Protein AF-A0A6C0HQE0-F1 (afdb_monomer_lite)

Organism: NCBI:txid1070528

Foldseek 3Di:
DDDDDDDDPPPVVVVVVVVVVVVVVVVVVVVVVVVVVVCVVCVVVVVVVVVVVVVLVVLVVLLVVLVVVCCVQQNDPDPVSVVCNVVSCPPPSVVVSVVSNVVSVVSNVVVVVVVVVVVVVVVCVVVVVPCPDPPPPDD

Structure (mmCIF, N/CA/C/O backbone):
data_AF-A0A6C0HQE0-F1
#
_entry.id   AF-A0A6C0HQE0-F1
#
loop_
_atom_site.group_PDB
_atom_site.id
_atom_site.type_symbol
_atom_site.label_atom_id
_atom_site.label_alt_id
_atom_site.label_comp_id
_atom_site.label_asym_id
_atom_site.label_entity_id
_atom_site.label_seq_id
_atom_site.pdbx_PDB_ins_code
_atom_site.Cartn_x
_atom_site.Cartn_y
_atom_site.Cartn_z
_atom_site.occupancy
_atom_site.B_iso_or_equiv
_atom_site.auth_seq_id
_atom_site.auth_comp_id
_atom_site.auth_asym_id
_atom_site.auth_atom_id
_atom_site.pdbx_PDB_model_num
ATOM 1 N N . MET A 1 1 ? -77.966 3.424 54.165 1.00 45.12 1 MET A N 1
ATOM 2 C CA . MET A 1 1 ? -76.922 2.471 54.599 1.00 45.12 1 MET A CA 1
ATOM 3 C C . MET A 1 1 ? -76.744 1.431 53.501 1.00 45.12 1 MET A C 1
ATOM 5 O O . MET A 1 1 ? -77.419 0.413 53.519 1.00 45.12 1 MET A O 1
ATOM 9 N N . THR A 1 2 ? -75.929 1.712 52.480 1.00 45.34 2 THR A N 1
ATOM 10 C CA . THR A 1 2 ? -75.525 0.691 51.495 1.00 45.34 2 THR A CA 1
ATOM 11 C C . THR A 1 2 ? -74.265 1.168 50.778 1.00 45.34 2 THR A C 1
ATOM 13 O O . THR A 1 2 ? -74.328 2.019 49.897 1.00 45.34 2 THR A O 1
ATOM 16 N N . THR A 1 3 ? -73.103 0.661 51.182 1.00 46.16 3 THR A N 1
ATOM 17 C CA . THR A 1 3 ? -71.855 0.817 50.430 1.00 46.16 3 THR A CA 1
ATOM 18 C C . TH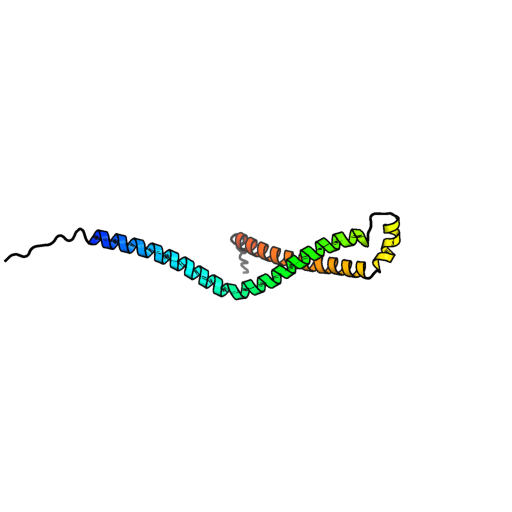R A 1 3 ? -71.695 -0.416 49.540 1.00 46.16 3 THR A C 1
ATOM 20 O O . THR A 1 3 ? -71.494 -1.529 50.021 1.00 46.16 3 THR A O 1
ATOM 23 N N . ARG A 1 4 ? -71.835 -0.246 48.219 1.00 50.53 4 ARG A N 1
ATOM 24 C CA . ARG A 1 4 ? -71.485 -1.292 47.244 1.00 50.53 4 ARG A CA 1
ATOM 25 C C . ARG A 1 4 ? -69.962 -1.336 47.113 1.00 50.53 4 ARG A C 1
ATOM 27 O O . ARG A 1 4 ? -69.362 -0.387 46.619 1.00 50.53 4 ARG A O 1
ATOM 34 N N . ARG A 1 5 ? -69.341 -2.443 47.534 1.00 62.81 5 ARG A N 1
ATOM 35 C CA . ARG A 1 5 ? -67.975 -2.802 47.121 1.00 62.81 5 ARG A CA 1
ATOM 36 C C . ARG A 1 5 ? -68.006 -3.197 45.644 1.00 62.81 5 ARG A C 1
ATOM 38 O O . ARG A 1 5 ? -68.685 -4.152 45.285 1.00 62.81 5 ARG A O 1
ATOM 45 N N . MET A 1 6 ? -67.267 -2.463 44.819 1.00 55.72 6 MET A N 1
ATOM 46 C CA . MET A 1 6 ? -66.906 -2.871 43.458 1.00 55.72 6 MET A CA 1
ATOM 47 C C . MET A 1 6 ? -65.679 -3.808 43.497 1.00 55.72 6 MET A C 1
ATOM 49 O O . MET A 1 6 ? -64.847 -3.672 44.403 1.00 55.72 6 MET A O 1
ATOM 53 N N . PRO A 1 7 ? -65.551 -4.755 42.550 1.00 57.38 7 PRO A N 1
ATOM 54 C CA . PRO A 1 7 ? -64.498 -5.767 42.540 1.00 57.38 7 PRO A CA 1
ATOM 55 C C . PRO A 1 7 ? -63.194 -5.209 41.942 1.00 57.38 7 PRO A C 1
ATOM 57 O O . PRO A 1 7 ? -63.180 -4.657 40.848 1.00 57.38 7 PRO A O 1
ATOM 60 N N . ARG A 1 8 ? -62.087 -5.358 42.679 1.00 57.84 8 ARG A N 1
ATOM 61 C CA . ARG A 1 8 ? -60.760 -4.756 42.423 1.00 57.84 8 ARG A CA 1
ATOM 62 C C . ARG A 1 8 ? -59.745 -5.759 41.849 1.00 57.84 8 ARG A C 1
ATOM 64 O O . ARG A 1 8 ? -58.570 -5.690 42.190 1.00 57.84 8 ARG A O 1
ATOM 71 N N . ALA A 1 9 ? -60.216 -6.744 41.088 1.00 55.88 9 ALA A N 1
ATOM 72 C CA . ALA A 1 9 ? -59.367 -7.828 40.587 1.00 55.88 9 ALA A CA 1
ATOM 73 C C . ALA A 1 9 ? -58.871 -7.562 39.158 1.00 55.88 9 ALA A C 1
ATOM 75 O O . ALA A 1 9 ? -57.685 -7.664 38.912 1.00 55.88 9 ALA A O 1
ATOM 76 N N . HIS A 1 10 ? -59.737 -7.102 38.251 1.00 54.06 10 HIS A N 1
ATOM 77 C CA . HIS A 1 10 ? -59.412 -7.065 36.819 1.00 54.06 10 HIS A CA 1
ATOM 78 C C . HIS A 1 10 ? -58.416 -5.965 36.394 1.00 54.06 10 HIS A C 1
ATOM 80 O O . HIS A 1 10 ? -57.773 -6.085 35.360 1.00 54.06 10 HIS A O 1
ATOM 86 N N . VAL A 1 11 ? -58.283 -4.888 37.174 1.00 57.94 11 VAL A N 1
ATOM 87 C CA . VAL A 1 11 ? -57.442 -3.732 36.800 1.00 57.94 11 VAL A CA 1
ATOM 88 C C . VAL A 1 11 ? -55.949 -4.008 37.008 1.00 57.94 11 VAL A C 1
ATOM 90 O O . VAL A 1 11 ? -55.128 -3.469 36.280 1.00 57.94 11 VAL A O 1
ATOM 93 N N . ARG A 1 12 ? -55.589 -4.869 37.971 1.00 55.16 12 ARG A N 1
ATOM 94 C CA . ARG A 1 12 ? -54.180 -5.099 38.325 1.00 55.16 12 ARG A CA 1
ATOM 95 C C . ARG A 1 12 ? -53.425 -5.858 37.232 1.00 55.16 12 ARG A C 1
ATOM 97 O O . ARG A 1 12 ? -52.283 -5.522 36.955 1.00 55.16 12 ARG A O 1
ATOM 104 N N . ASP A 1 13 ? -54.104 -6.796 36.578 1.00 55.62 13 ASP A N 1
ATOM 105 C CA . ASP A 1 13 ? -53.502 -7.646 35.548 1.00 55.62 13 ASP A CA 1
ATOM 106 C C . ASP A 1 13 ? -53.192 -6.858 34.257 1.00 55.62 13 ASP A C 1
ATOM 108 O O . ASP A 1 13 ? -52.218 -7.144 33.573 1.00 55.62 13 ASP A O 1
ATOM 112 N N . GLN A 1 14 ? -53.979 -5.817 33.940 1.00 57.41 14 GLN A N 1
ATOM 113 C CA . GLN A 1 14 ? -53.726 -4.952 32.777 1.00 57.41 14 GLN A CA 1
ATOM 114 C C . GLN A 1 14 ? -52.585 -3.951 32.996 1.00 57.41 14 GLN A C 1
ATOM 116 O O . G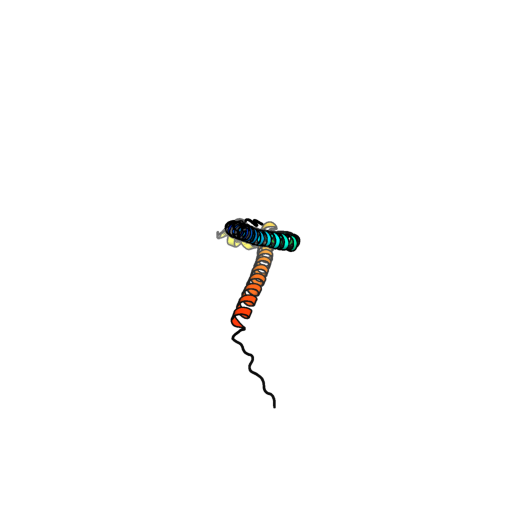LN A 1 14 ? -51.885 -3.609 32.044 1.00 57.41 14 GLN A O 1
ATOM 121 N N . GLU A 1 15 ? -52.402 -3.456 34.224 1.00 59.88 15 GLU A N 1
ATOM 122 C CA . GLU A 1 15 ? -51.293 -2.548 34.531 1.00 59.88 15 GLU A CA 1
ATOM 123 C C . GLU A 1 15 ? -49.943 -3.274 34.453 1.00 59.88 15 GLU A C 1
ATOM 125 O O . GLU A 1 15 ? -49.018 -2.721 33.862 1.00 59.88 15 GLU A O 1
ATOM 130 N N . GLU A 1 16 ? -49.829 -4.510 34.956 1.00 58.28 16 GLU A N 1
ATOM 131 C CA . GLU A 1 16 ? -48.572 -5.281 34.897 1.00 58.28 16 GLU A CA 1
ATOM 132 C C . GLU A 1 16 ? -48.137 -5.594 33.451 1.00 58.28 16 GLU A C 1
ATOM 134 O O . GLU A 1 16 ? -46.978 -5.358 33.110 1.00 58.28 16 GLU A O 1
ATOM 139 N N . GLU A 1 17 ? -49.060 -5.993 32.567 1.00 58.31 17 GLU A N 1
ATOM 140 C CA . GLU A 1 17 ? -48.746 -6.304 31.158 1.00 58.31 17 GLU A CA 1
ATOM 141 C C . GLU A 1 17 ? -48.288 -5.059 30.368 1.00 58.31 17 GLU A C 1
ATOM 143 O O . GLU A 1 17 ? -47.348 -5.121 29.575 1.00 58.31 17 GLU A O 1
ATOM 148 N N . SER A 1 18 ? -48.886 -3.889 30.635 1.00 57.22 18 SER A N 1
ATOM 149 C CA . SER A 1 18 ? -48.508 -2.618 29.987 1.00 57.22 18 SER A CA 1
ATOM 150 C C . SER A 1 18 ? -47.153 -2.054 30.442 1.00 57.22 18 SER A C 1
ATOM 152 O O . SER A 1 18 ? -46.516 -1.277 29.719 1.00 57.22 18 SER A O 1
ATOM 154 N N . VAL A 1 19 ? -46.715 -2.433 31.647 1.00 63.16 19 VAL A N 1
ATOM 155 C CA . VAL A 1 19 ? -45.423 -2.037 32.217 1.00 63.16 19 VAL A CA 1
ATOM 156 C C . VAL A 1 19 ? -44.313 -2.944 31.689 1.00 63.16 19 VAL A C 1
ATOM 158 O O . VAL A 1 19 ? -43.255 -2.437 31.323 1.00 63.16 19 VAL A O 1
ATOM 161 N N . GLU A 1 20 ? -44.545 -4.254 31.581 1.00 61.12 20 GLU A N 1
ATOM 162 C CA . GLU A 1 20 ? -43.546 -5.194 31.050 1.00 61.12 20 GLU A CA 1
ATOM 163 C C . GLU A 1 20 ? -43.227 -4.971 29.562 1.00 61.12 20 GLU A C 1
ATOM 165 O O . GLU A 1 20 ? -42.082 -5.188 29.153 1.00 61.12 20 GLU A O 1
ATOM 170 N N . ASP A 1 21 ? -44.195 -4.517 28.759 1.00 59.25 21 ASP A N 1
ATOM 171 C CA . ASP A 1 21 ? -43.960 -4.233 27.337 1.00 59.25 21 ASP A CA 1
ATOM 172 C C . ASP A 1 21 ? -43.169 -2.928 27.121 1.00 59.25 21 ASP A C 1
ATOM 174 O O . ASP A 1 21 ? -42.246 -2.909 26.310 1.00 59.25 21 ASP A O 1
ATOM 178 N N . ASN A 1 22 ? -43.411 -1.878 27.925 1.00 60.34 22 ASN A N 1
ATOM 179 C CA . ASN A 1 22 ? -42.604 -0.645 27.876 1.00 60.34 22 ASN A CA 1
ATOM 180 C C . ASN A 1 22 ? -41.130 -0.908 28.226 1.00 60.34 22 ASN A C 1
ATOM 182 O O . ASN A 1 22 ? -40.240 -0.472 27.501 1.00 60.34 22 ASN A O 1
ATOM 186 N N . VAL A 1 23 ? -40.865 -1.690 29.282 1.00 64.00 23 VAL A N 1
ATOM 187 C CA . VAL A 1 23 ? -39.492 -1.962 29.756 1.00 64.00 23 VAL A CA 1
ATOM 188 C C . VAL A 1 23 ? -38.633 -2.643 28.679 1.00 64.00 23 VAL A C 1
ATOM 190 O O . VAL A 1 23 ? -37.431 -2.389 28.586 1.00 64.00 23 VAL A O 1
ATOM 193 N N . ARG A 1 24 ? -39.235 -3.481 27.823 1.00 61.41 24 ARG A N 1
ATOM 194 C CA . ARG A 1 24 ? -38.522 -4.179 26.741 1.00 61.41 24 ARG A CA 1
ATOM 195 C C . ARG A 1 24 ? -38.133 -3.243 25.592 1.00 61.41 24 ARG A C 1
ATOM 197 O O . ARG A 1 24 ? -37.055 -3.410 25.013 1.00 61.41 24 ARG A O 1
ATOM 204 N N . ASP A 1 25 ? -38.976 -2.262 25.288 1.00 65.81 25 ASP A N 1
ATOM 205 C CA . ASP A 1 25 ? -38.708 -1.248 24.267 1.00 65.81 25 ASP A CA 1
ATOM 206 C C . ASP A 1 25 ? -37.680 -0.211 24.756 1.00 65.81 25 ASP A C 1
ATOM 208 O O . ASP A 1 25 ? -36.794 0.191 23.994 1.00 65.81 25 ASP A O 1
ATOM 212 N N . ASP A 1 26 ? -37.713 0.151 26.043 1.00 73.00 26 ASP A N 1
ATOM 213 C CA . ASP A 1 26 ? -36.753 1.066 26.679 1.00 73.00 26 ASP A CA 1
ATOM 214 C C . ASP A 1 26 ? -35.303 0.554 26.571 1.00 73.00 26 ASP A C 1
ATOM 216 O O . ASP A 1 26 ? -34.378 1.310 26.241 1.00 73.0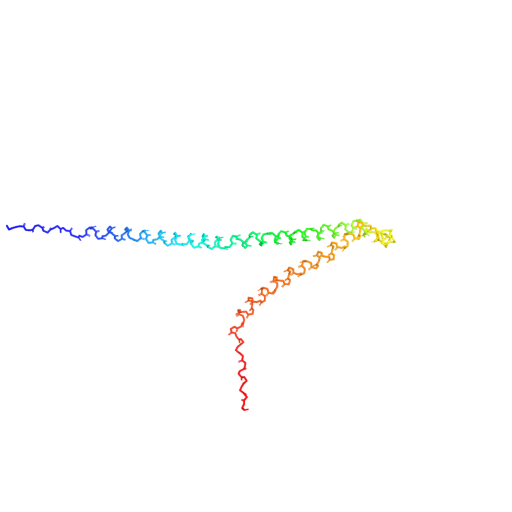0 26 ASP A O 1
ATOM 220 N N . ASP A 1 27 ? -35.100 -0.746 26.810 1.00 72.56 27 ASP A N 1
ATOM 221 C CA . ASP A 1 27 ? -33.794 -1.412 26.750 1.00 72.56 27 ASP A CA 1
ATOM 222 C C . ASP A 1 27 ? -33.251 -1.503 25.314 1.00 72.56 27 ASP A C 1
ATOM 224 O O . ASP A 1 27 ? -32.053 -1.290 25.072 1.00 72.56 27 ASP A O 1
ATOM 228 N N . PHE A 1 28 ? -34.126 -1.774 24.341 1.00 67.25 28 PHE A N 1
ATOM 229 C CA . PHE A 1 28 ? -33.766 -1.799 22.922 1.00 67.25 28 PHE A CA 1
ATOM 230 C C . PHE A 1 28 ? -33.358 -0.404 22.426 1.00 67.25 28 PHE A C 1
ATOM 232 O O . PHE A 1 28 ? -32.288 -0.240 21.823 1.00 67.25 28 PHE A O 1
ATOM 239 N N . LEU A 1 29 ? -34.141 0.623 22.768 1.00 66.19 29 LEU A N 1
ATOM 240 C CA . LEU A 1 29 ? -33.838 2.018 22.450 1.00 66.19 29 LEU A CA 1
ATOM 241 C C . LEU A 1 29 ? -32.546 2.478 23.138 1.00 66.19 29 LEU A C 1
ATOM 243 O O . LEU A 1 29 ? -31.714 3.146 22.519 1.00 66.19 29 LEU A O 1
ATOM 247 N N . ALA A 1 30 ? -32.303 2.076 24.389 1.00 70.94 30 ALA A N 1
ATOM 248 C CA . ALA A 1 30 ? -31.040 2.343 25.075 1.00 70.94 30 ALA A CA 1
ATOM 249 C C . ALA A 1 30 ? -29.834 1.721 24.343 1.00 70.94 30 ALA A C 1
ATOM 251 O O . ALA A 1 30 ? -28.762 2.337 24.293 1.00 70.94 30 ALA A O 1
ATOM 252 N N . GLY A 1 31 ? -30.001 0.543 23.735 1.00 65.69 31 GLY A N 1
ATOM 253 C CA . GLY A 1 31 ? -29.007 -0.094 22.868 1.00 65.69 31 GLY A CA 1
ATOM 254 C C . GLY A 1 31 ? -28.706 0.715 21.603 1.00 65.69 31 GLY A C 1
ATOM 255 O O . GLY A 1 31 ? -27.538 1.003 21.315 1.00 65.69 31 GLY A O 1
ATOM 256 N N . GLU A 1 32 ? -29.740 1.161 20.887 1.00 70.75 32 GLU A N 1
ATOM 257 C CA . GLU A 1 32 ? -29.591 1.996 19.685 1.00 70.75 32 GLU A CA 1
ATOM 258 C C . GLU A 1 32 ? -28.969 3.368 19.992 1.00 70.75 32 GLU A C 1
ATOM 260 O O . GLU A 1 32 ? -28.130 3.870 19.235 1.00 70.75 32 GLU A O 1
ATOM 265 N N . ASN A 1 33 ? -29.323 3.960 21.133 1.00 73.50 33 ASN A N 1
ATOM 266 C CA . ASN A 1 33 ? -28.815 5.255 21.586 1.00 73.50 33 ASN A CA 1
ATOM 267 C C . ASN A 1 33 ? -27.335 5.175 21.976 1.00 73.50 33 ASN A C 1
ATOM 269 O O . ASN A 1 33 ? -26.549 6.054 21.612 1.00 73.50 33 ASN A O 1
ATOM 273 N N . LYS A 1 34 ? -26.927 4.093 22.651 1.00 75.00 34 LYS A N 1
ATOM 274 C CA . LYS A 1 34 ? -25.516 3.810 22.962 1.00 75.00 34 LYS A CA 1
ATOM 275 C C . LYS A 1 34 ? -24.703 3.552 21.699 1.00 75.00 34 LYS A C 1
ATOM 277 O O . LYS A 1 34 ? -23.591 4.065 21.584 1.00 75.00 34 LYS A O 1
ATOM 282 N N . PHE A 1 35 ? -25.263 2.821 20.736 1.00 74.50 35 PHE A N 1
ATOM 283 C CA . PHE A 1 35 ? -24.620 2.577 19.447 1.00 74.50 35 PHE A CA 1
ATOM 284 C C . PHE A 1 35 ? -24.434 3.873 18.647 1.00 74.50 35 PHE A C 1
ATOM 286 O O . PHE A 1 35 ? -23.330 4.157 18.185 1.00 74.50 35 PHE A O 1
ATOM 293 N N . LYS A 1 36 ? -25.472 4.710 18.534 1.00 70.44 36 LYS A N 1
ATOM 294 C CA . LYS A 1 36 ? -25.385 6.016 17.857 1.00 70.44 36 LYS A CA 1
ATOM 295 C C . LYS A 1 36 ? -24.438 6.981 18.572 1.00 70.44 36 LYS A C 1
ATOM 297 O O . LYS A 1 36 ? -23.701 7.709 17.906 1.00 70.44 36 LYS A O 1
ATOM 302 N N . ALA A 1 37 ? -24.404 6.964 19.905 1.00 74.56 37 ALA A N 1
ATOM 303 C CA . ALA A 1 37 ? -23.444 7.736 20.689 1.00 74.56 37 ALA A CA 1
ATOM 304 C C . ALA A 1 37 ? -22.001 7.274 20.427 1.00 74.56 37 ALA A C 1
ATOM 306 O O . ALA A 1 37 ? -21.141 8.098 20.117 1.00 74.56 37 ALA A O 1
ATOM 307 N N . ALA A 1 38 ? -21.748 5.962 20.449 1.00 68.50 38 ALA A N 1
ATOM 308 C CA . ALA A 1 38 ? -20.448 5.388 20.110 1.00 68.50 38 ALA A CA 1
ATOM 309 C C . ALA A 1 38 ? -20.041 5.709 18.663 1.00 68.50 38 ALA A C 1
ATOM 311 O O . ALA A 1 38 ? -18.894 6.074 18.410 1.00 68.50 38 ALA A O 1
ATOM 312 N N . PHE A 1 39 ? -20.984 5.654 17.719 1.00 71.94 39 PHE A N 1
ATOM 313 C CA . PHE A 1 39 ? -20.745 5.973 16.315 1.00 71.94 39 PHE A CA 1
ATOM 314 C C . PHE A 1 39 ? -20.411 7.453 16.101 1.00 71.94 39 PHE A C 1
ATOM 316 O O . PHE A 1 39 ? -19.485 7.758 15.357 1.00 71.94 39 PHE A O 1
ATOM 323 N N . ASN A 1 40 ? -21.089 8.382 16.781 1.00 73.75 40 ASN A N 1
ATOM 324 C CA . ASN A 1 40 ? -20.789 9.816 16.689 1.00 73.75 40 ASN A CA 1
ATOM 325 C C . ASN A 1 40 ? -19.431 10.180 17.307 1.00 73.75 40 ASN A C 1
ATOM 327 O O . ASN A 1 40 ? -18.740 11.049 16.775 1.00 73.75 40 ASN A O 1
ATOM 331 N N . VAL A 1 41 ? -19.020 9.484 18.371 1.00 76.69 41 VAL A N 1
ATOM 332 C CA . VAL A 1 41 ? -17.678 9.613 18.964 1.00 76.69 41 VAL A CA 1
ATOM 333 C C . VAL A 1 41 ? -16.607 9.004 18.052 1.00 76.69 41 VAL A C 1
ATOM 335 O O . VAL A 1 41 ? -15.531 9.577 17.900 1.00 76.69 41 VAL A O 1
ATOM 338 N N . ALA A 1 42 ? -16.900 7.877 17.398 1.00 67.69 42 ALA A N 1
ATOM 339 C CA . ALA A 1 42 ? -15.974 7.194 16.495 1.00 67.69 42 ALA A CA 1
ATOM 340 C C . ALA A 1 42 ? -15.890 7.832 15.097 1.00 67.69 42 ALA A C 1
ATOM 342 O O . ALA A 1 42 ? -14.874 7.687 14.423 1.00 67.69 42 ALA A O 1
ATOM 343 N N . LYS A 1 43 ? -16.918 8.564 14.652 1.00 72.56 43 LYS A N 1
ATOM 344 C CA . LYS A 1 43 ? -17.013 9.195 13.325 1.00 72.56 43 LYS A CA 1
ATOM 345 C C . LYS A 1 43 ? -15.764 9.990 12.901 1.00 72.56 43 LYS A C 1
ATOM 347 O O . LYS A 1 43 ? -15.291 9.741 11.791 1.00 72.56 43 LYS A O 1
ATOM 352 N N . PRO A 1 44 ? -15.186 10.898 13.717 1.00 72.31 44 PRO A N 1
ATOM 353 C CA . PRO A 1 44 ? -13.971 11.619 13.324 1.00 72.31 44 PRO A CA 1
ATOM 354 C C . PRO A 1 44 ? -12.753 10.693 13.172 1.00 72.31 44 PRO A C 1
ATOM 356 O O . PRO A 1 44 ? -11.935 10.891 12.275 1.00 72.31 44 PRO A O 1
ATOM 359 N N . TYR A 1 45 ? -12.661 9.639 13.985 1.00 67.56 45 TYR A N 1
ATOM 360 C CA . TYR A 1 45 ? -11.579 8.657 13.913 1.00 67.56 45 TYR A CA 1
ATOM 361 C C . TYR A 1 45 ? -11.734 7.716 12.715 1.00 67.56 45 TYR A C 1
ATOM 363 O O . TYR A 1 45 ? -10.752 7.419 12.043 1.00 67.56 45 TYR A O 1
ATOM 371 N N . LEU A 1 46 ? -12.957 7.295 12.388 1.00 63.88 46 LEU A N 1
ATOM 372 C CA . LEU A 1 46 ? -13.234 6.422 11.245 1.00 63.88 46 LEU A CA 1
ATOM 373 C C . LEU A 1 46 ? -12.907 7.099 9.908 1.00 63.88 46 LEU A C 1
ATOM 375 O O . LEU A 1 46 ? -12.356 6.450 9.023 1.00 63.88 46 LEU A O 1
ATOM 379 N N . VAL A 1 47 ? -13.171 8.401 9.762 1.00 64.25 47 VAL A N 1
ATOM 380 C CA . VAL A 1 47 ? -12.800 9.157 8.549 1.00 64.25 47 VAL A CA 1
ATOM 381 C C . VAL A 1 47 ? -11.274 9.271 8.405 1.00 64.25 47 VAL A C 1
ATOM 383 O O . VAL A 1 47 ? -10.735 9.101 7.306 1.00 64.25 47 VAL A O 1
ATOM 386 N N . ALA A 1 48 ? -10.561 9.492 9.514 1.00 63.12 48 ALA A N 1
ATOM 387 C CA . ALA A 1 48 ? -9.099 9.539 9.522 1.00 63.12 48 ALA A CA 1
ATOM 388 C C . ALA A 1 48 ? -8.475 8.166 9.210 1.00 63.12 48 ALA A C 1
ATOM 390 O O . ALA A 1 48 ? -7.580 8.062 8.371 1.00 63.12 48 ALA A O 1
ATOM 391 N N . VAL A 1 49 ? -8.994 7.097 9.821 1.00 67.25 49 VAL A N 1
ATOM 392 C CA . VAL A 1 49 ? -8.531 5.721 9.592 1.00 67.25 49 VAL A CA 1
ATOM 393 C C . VAL A 1 49 ? -8.840 5.261 8.169 1.00 67.25 49 VAL A C 1
ATOM 395 O O . VAL A 1 49 ? -7.981 4.643 7.549 1.00 67.25 49 VAL A O 1
ATOM 398 N N . ASN A 1 50 ? -9.998 5.614 7.601 1.00 66.38 50 ASN A N 1
ATOM 399 C CA . ASN A 1 50 ? -10.336 5.293 6.210 1.00 66.38 50 ASN A CA 1
ATOM 400 C C . ASN A 1 50 ? -9.335 5.901 5.212 1.00 66.38 50 ASN A C 1
ATOM 402 O O . ASN A 1 50 ? -8.966 5.266 4.226 1.00 66.38 50 ASN A O 1
ATOM 406 N N . SER A 1 51 ? -8.843 7.107 5.499 1.00 70.06 51 SER A N 1
ATOM 407 C CA . SER A 1 51 ? -7.846 7.779 4.657 1.00 70.06 51 SER A CA 1
ATOM 408 C C . SER A 1 51 ? -6.491 7.056 4.683 1.00 70.06 51 SER A C 1
ATOM 410 O O . SER A 1 51 ? -5.830 6.927 3.655 1.00 70.06 51 SER A O 1
ATOM 412 N N . ILE A 1 52 ? -6.100 6.525 5.845 1.00 79.38 52 ILE A N 1
ATOM 413 C CA . ILE A 1 52 ? -4.848 5.774 6.030 1.00 79.38 52 ILE A CA 1
ATOM 414 C C . ILE A 1 52 ? -4.970 4.348 5.470 1.00 79.38 52 ILE A C 1
ATOM 416 O O . ILE A 1 52 ? -4.062 3.859 4.801 1.00 79.38 52 ILE A O 1
ATOM 420 N N . ALA A 1 53 ? -6.109 3.690 5.686 1.00 79.06 53 ALA A N 1
ATOM 421 C CA . ALA A 1 53 ? -6.389 2.359 5.154 1.00 79.06 53 ALA A CA 1
ATOM 422 C C . ALA A 1 53 ? -6.374 2.347 3.616 1.00 79.06 53 ALA A C 1
ATOM 424 O O . ALA A 1 53 ? -5.806 1.437 3.012 1.00 79.06 53 ALA A O 1
ATOM 425 N N . GLY A 1 54 ? -6.916 3.393 2.980 1.00 80.25 54 GLY A N 1
ATOM 426 C CA . GLY A 1 54 ? -6.838 3.568 1.529 1.00 80.25 54 GLY A CA 1
ATOM 427 C C . GLY A 1 54 ? -5.398 3.660 1.014 1.00 80.25 54 GLY A C 1
ATOM 428 O O . GLY A 1 54 ? -5.082 3.082 -0.025 1.00 80.25 54 GLY A O 1
ATOM 429 N N . LEU A 1 55 ? -4.505 4.312 1.766 1.00 85.81 55 LEU A N 1
ATOM 430 C CA . LEU A 1 55 ? -3.088 4.416 1.413 1.00 85.81 55 LEU A CA 1
ATOM 431 C C . LEU A 1 55 ? -2.388 3.048 1.459 1.00 85.81 55 LEU A C 1
ATOM 433 O O . LEU A 1 55 ? -1.618 2.730 0.555 1.00 85.81 55 LEU A O 1
ATOM 437 N N . TYR A 1 56 ? -2.677 2.206 2.454 1.00 85.19 56 TYR A N 1
ATOM 438 C CA . TYR A 1 56 ? -2.099 0.857 2.522 1.00 85.19 56 TYR A CA 1
ATOM 439 C C . TYR A 1 56 ? -2.576 -0.047 1.383 1.00 85.19 56 TYR A C 1
ATOM 441 O O . TYR A 1 56 ? -1.765 -0.737 0.763 1.00 85.19 56 TYR A O 1
ATOM 449 N N . ILE A 1 57 ? -3.870 -0.007 1.052 1.00 87.31 57 ILE A N 1
ATOM 450 C CA . ILE A 1 57 ? -4.411 -0.765 -0.086 1.00 87.31 57 ILE A CA 1
ATOM 451 C C . ILE A 1 57 ? -3.790 -0.273 -1.400 1.00 87.31 57 ILE A C 1
ATOM 453 O O . ILE A 1 57 ? -3.402 -1.088 -2.239 1.00 87.31 57 ILE A O 1
ATOM 457 N N . LEU A 1 58 ? -3.624 1.043 -1.561 1.00 87.94 58 LEU A N 1
ATOM 458 C CA . LEU A 1 58 ? -2.930 1.626 -2.709 1.00 87.94 58 LEU A CA 1
ATOM 459 C C . LEU A 1 58 ? -1.501 1.076 -2.843 1.00 87.94 58 LEU A C 1
ATOM 461 O O . LEU A 1 58 ? -1.109 0.674 -3.939 1.00 87.94 58 LEU A O 1
ATOM 465 N N . TRP A 1 59 ? -0.737 1.013 -1.747 1.00 89.19 59 TRP A N 1
ATOM 466 C CA . TRP A 1 59 ? 0.624 0.463 -1.755 1.00 89.19 59 TRP A CA 1
ATOM 467 C C . TRP A 1 59 ? 0.667 -1.032 -2.079 1.00 89.19 59 TRP A C 1
ATOM 469 O O . TRP A 1 59 ? 1.559 -1.454 -2.814 1.00 89.19 59 TRP A O 1
ATOM 479 N N . MET A 1 60 ? -0.308 -1.819 -1.617 1.00 89.88 60 MET A N 1
ATOM 480 C CA . MET A 1 60 ? -0.425 -3.240 -1.973 1.00 89.88 60 MET A CA 1
ATOM 481 C C . MET A 1 60 ? -0.644 -3.427 -3.480 1.00 89.88 60 MET A C 1
ATOM 483 O O . MET A 1 60 ? 0.040 -4.232 -4.116 1.00 89.88 60 MET A O 1
ATOM 487 N N . VAL A 1 61 ? -1.549 -2.642 -4.075 1.00 91.56 61 VAL A N 1
ATOM 488 C CA . VAL A 1 61 ? -1.806 -2.682 -5.524 1.00 91.56 61 VAL A CA 1
ATOM 489 C C . VAL A 1 61 ? -0.582 -2.209 -6.309 1.00 91.56 61 VAL A C 1
ATOM 491 O O . VAL A 1 61 ? -0.169 -2.878 -7.256 1.00 91.56 61 VAL A O 1
ATOM 494 N N . LEU A 1 62 ? 0.041 -1.098 -5.901 1.00 90.75 62 LEU A N 1
ATOM 495 C CA . LEU A 1 62 ? 1.264 -0.585 -6.528 1.00 90.75 62 LEU A CA 1
ATOM 496 C C . LEU A 1 62 ? 2.400 -1.608 -6.480 1.00 90.75 62 LEU A C 1
ATOM 498 O O . LEU A 1 62 ? 3.073 -1.815 -7.489 1.00 90.75 62 LEU A O 1
ATOM 502 N N . HIS A 1 63 ? 2.603 -2.274 -5.344 1.00 91.69 63 HIS A N 1
ATOM 503 C CA . HIS A 1 63 ? 3.620 -3.311 -5.198 1.00 91.69 63 HIS A CA 1
ATOM 504 C C . HIS A 1 63 ? 3.348 -4.498 -6.136 1.00 91.69 63 HIS A C 1
ATOM 506 O O . HIS A 1 63 ? 4.234 -4.903 -6.887 1.00 91.69 63 HIS A O 1
ATOM 512 N N . PHE A 1 64 ? 2.109 -4.996 -6.180 1.00 92.69 64 PHE A N 1
ATOM 513 C CA . PHE A 1 64 ? 1.735 -6.107 -7.058 1.00 92.69 64 PHE A CA 1
ATOM 514 C C . PHE A 1 64 ? 1.902 -5.767 -8.546 1.00 92.69 64 PHE A C 1
ATOM 516 O O . PHE A 1 64 ? 2.516 -6.526 -9.300 1.00 92.69 64 PHE A O 1
ATOM 523 N N . VAL A 1 65 ? 1.393 -4.611 -8.980 1.00 93.75 65 VAL A N 1
ATOM 524 C CA . VAL A 1 65 ? 1.498 -4.178 -10.381 1.00 93.75 65 VAL A CA 1
ATOM 525 C C . VAL A 1 65 ? 2.958 -3.947 -10.758 1.00 93.75 65 VAL A C 1
ATOM 527 O O . VAL A 1 65 ? 3.405 -4.442 -11.789 1.00 93.75 65 VAL A O 1
ATOM 530 N N . SER A 1 66 ? 3.722 -3.244 -9.918 1.00 92.25 66 SER A N 1
ATOM 531 C CA . SER A 1 66 ? 5.125 -2.928 -10.199 1.00 92.25 66 SER A CA 1
ATOM 532 C C . SER A 1 66 ? 6.009 -4.176 -10.275 1.00 92.25 66 SER A C 1
ATOM 534 O O . SER A 1 66 ? 6.851 -4.242 -11.168 1.00 92.25 66 SER A O 1
ATOM 536 N N . ALA A 1 67 ? 5.783 -5.195 -9.439 1.00 92.50 67 ALA A N 1
ATOM 537 C CA . ALA A 1 67 ? 6.505 -6.467 -9.511 1.00 92.50 67 ALA A CA 1
ATOM 538 C C . ALA A 1 67 ? 6.267 -7.208 -10.840 1.00 92.50 67 ALA A C 1
ATOM 540 O O . ALA A 1 67 ? 7.217 -7.677 -11.468 1.00 92.50 67 ALA A O 1
ATOM 541 N N . ASN A 1 68 ? 5.020 -7.249 -11.317 1.00 93.50 68 ASN A N 1
ATOM 542 C CA . ASN A 1 68 ? 4.691 -7.861 -12.609 1.00 93.50 68 ASN A CA 1
ATOM 543 C C . ASN A 1 68 ? 5.257 -7.049 -13.786 1.00 93.50 68 ASN A C 1
ATOM 545 O O . ASN A 1 68 ? 5.843 -7.605 -14.718 1.00 93.50 68 ASN A O 1
ATOM 549 N N . LEU A 1 69 ? 5.139 -5.720 -13.722 1.00 90.25 69 LEU A N 1
ATOM 550 C CA . LEU A 1 69 ? 5.652 -4.812 -14.749 1.00 90.25 69 LEU A CA 1
ATOM 551 C C . LEU A 1 69 ? 7.184 -4.879 -14.844 1.00 90.25 69 LEU A C 1
ATOM 553 O O . LEU A 1 69 ? 7.749 -4.820 -15.936 1.00 90.25 69 LEU A O 1
ATOM 557 N N . TYR A 1 70 ? 7.860 -5.051 -13.708 1.00 90.38 70 TYR A N 1
ATOM 558 C CA . TYR A 1 70 ? 9.310 -5.177 -13.636 1.00 90.38 70 TYR A CA 1
ATOM 559 C C . TYR A 1 70 ? 9.825 -6.398 -14.405 1.00 90.38 70 TYR A C 1
ATOM 561 O O . TYR A 1 70 ? 10.752 -6.274 -15.205 1.00 90.38 70 TYR A O 1
ATOM 569 N N . VAL A 1 71 ? 9.207 -7.566 -14.211 1.00 90.38 71 VAL A N 1
ATOM 570 C CA . VAL A 1 71 ? 9.604 -8.796 -14.918 1.00 90.38 71 VAL A CA 1
ATOM 571 C C . VAL A 1 71 ? 9.350 -8.667 -16.420 1.00 90.38 71 VAL A C 1
ATOM 573 O O . VAL A 1 71 ? 10.173 -9.093 -17.226 1.00 90.38 71 VAL A O 1
ATOM 576 N N . TYR A 1 72 ? 8.253 -8.016 -16.813 1.00 88.56 72 TYR A N 1
ATOM 577 C CA . TYR A 1 72 ? 7.907 -7.867 -18.224 1.00 88.56 72 TYR A CA 1
ATOM 578 C C . TYR A 1 72 ? 8.859 -6.929 -18.987 1.00 88.56 72 TYR A C 1
ATOM 580 O O . TYR A 1 72 ? 9.317 -7.282 -20.075 1.00 88.56 72 TYR A O 1
ATOM 588 N N . TYR A 1 73 ? 9.177 -5.757 -18.420 1.00 85.50 73 TYR A N 1
ATOM 589 C CA . TYR A 1 73 ? 9.961 -4.720 -19.110 1.00 85.50 73 TYR A CA 1
ATOM 590 C C . TYR A 1 73 ? 11.457 -4.727 -18.776 1.00 85.50 73 TYR A C 1
ATOM 592 O O . TYR A 1 73 ? 12.275 -4.450 -19.646 1.00 85.50 73 TYR A O 1
ATOM 600 N N . CYS A 1 74 ? 11.830 -5.017 -17.528 1.00 85.50 74 CYS A N 1
ATOM 601 C CA . CYS A 1 74 ? 13.199 -4.823 -17.033 1.00 85.50 74 CYS A CA 1
ATOM 602 C C . CYS A 1 74 ? 13.995 -6.127 -16.905 1.00 85.50 74 CYS A C 1
ATOM 604 O O . CYS A 1 74 ? 15.226 -6.102 -16.943 1.00 85.50 74 CYS A O 1
ATOM 606 N N . ALA A 1 75 ? 13.306 -7.254 -16.715 1.00 87.44 75 ALA A N 1
ATOM 607 C CA . ALA A 1 75 ? 13.914 -8.555 -16.448 1.00 87.44 75 ALA A CA 1
ATOM 608 C C . ALA A 1 75 ? 13.231 -9.669 -17.257 1.00 87.44 75 ALA A C 1
ATOM 610 O O . ALA A 1 75 ? 12.807 -10.687 -16.713 1.00 87.44 75 ALA A O 1
ATOM 611 N N . HIS A 1 76 ? 13.120 -9.458 -18.570 1.00 87.25 76 HIS A N 1
ATOM 612 C CA . HIS A 1 76 ? 12.501 -10.428 -19.464 1.00 87.25 76 HIS A CA 1
ATOM 613 C C . HIS A 1 76 ? 13.263 -11.763 -19.439 1.00 87.25 76 HIS A C 1
ATOM 615 O O . HIS A 1 76 ? 14.489 -11.781 -19.573 1.00 87.25 76 HIS A O 1
ATOM 621 N N . MET A 1 77 ? 12.532 -12.877 -19.329 1.00 85.06 77 MET A N 1
ATOM 622 C CA . MET A 1 77 ? 13.058 -14.247 -19.220 1.00 85.06 77 MET A CA 1
ATOM 623 C C . MET A 1 77 ? 13.647 -14.750 -20.553 1.00 85.06 77 MET A C 1
ATOM 625 O O . MET A 1 77 ? 13.128 -15.665 -21.184 1.00 85.06 77 MET A O 1
ATOM 629 N N . SER A 1 78 ? 14.731 -14.128 -21.016 1.00 88.31 78 SER A N 1
ATOM 630 C CA . SER A 1 78 ? 15.484 -14.529 -22.210 1.00 88.31 78 SER A CA 1
ATOM 631 C C . SER A 1 78 ? 16.977 -14.255 -22.023 1.00 88.31 78 SER A C 1
ATOM 633 O O . SER A 1 78 ? 17.356 -13.346 -21.286 1.00 88.31 78 SER A O 1
ATOM 635 N N . VAL A 1 79 ? 17.842 -14.998 -22.722 1.00 85.88 79 VAL A N 1
ATOM 636 C CA . VAL A 1 79 ? 19.309 -14.808 -22.654 1.00 85.88 79 VAL A CA 1
ATOM 637 C C . VAL A 1 79 ? 19.712 -13.396 -23.097 1.00 85.88 79 VAL A C 1
ATOM 639 O O . VAL A 1 79 ? 20.568 -12.766 -22.481 1.00 85.88 79 VAL A O 1
ATOM 642 N N . PHE A 1 80 ? 19.043 -12.857 -24.120 1.00 85.75 80 PHE A N 1
ATOM 643 C CA . PHE A 1 80 ? 19.240 -11.473 -24.554 1.00 85.75 80 PHE A CA 1
ATOM 644 C C . PHE A 1 80 ? 18.763 -10.465 -23.498 1.00 85.75 80 PHE A C 1
ATOM 646 O O . PHE A 1 80 ? 19.465 -9.500 -23.201 1.00 85.75 80 PHE A O 1
ATOM 653 N N . GLY A 1 81 ? 17.608 -10.720 -22.876 1.00 84.50 81 GLY A N 1
ATOM 654 C CA . GLY A 1 81 ? 17.085 -9.921 -21.766 1.00 84.50 81 GLY A CA 1
ATOM 655 C C . GLY A 1 81 ? 18.014 -9.905 -20.552 1.00 84.50 81 GLY A C 1
ATOM 656 O O . GLY A 1 81 ? 18.162 -8.863 -19.923 1.00 84.50 81 GLY A O 1
ATOM 657 N N . PHE A 1 82 ? 18.710 -11.009 -20.269 1.00 89.12 82 PHE A N 1
ATOM 658 C CA . PHE A 1 82 ? 19.716 -11.077 -19.208 1.00 89.12 82 PHE A CA 1
ATOM 659 C C . PHE A 1 82 ? 20.941 -10.203 -19.511 1.00 89.12 82 PHE A C 1
ATOM 661 O O . PHE A 1 82 ? 21.347 -9.405 -18.667 1.00 89.12 82 PHE A O 1
ATOM 668 N N . LEU A 1 83 ? 21.493 -10.291 -20.726 1.00 90.38 83 LEU A N 1
ATOM 669 C CA . LEU A 1 83 ? 22.649 -9.479 -21.129 1.00 90.38 83 LEU A CA 1
ATOM 670 C C . LEU A 1 83 ? 22.322 -7.983 -21.201 1.00 90.38 83 LEU A C 1
ATOM 672 O O . LEU A 1 83 ? 23.153 -7.150 -20.846 1.00 90.38 83 LEU A O 1
ATOM 676 N N . MET A 1 84 ? 21.107 -7.640 -21.625 1.00 88.50 84 MET A N 1
ATOM 677 C CA . MET A 1 84 ? 20.646 -6.253 -21.685 1.00 88.50 84 MET A CA 1
ATOM 678 C C . MET A 1 84 ? 20.108 -5.737 -20.341 1.00 88.50 84 MET A C 1
ATOM 680 O O . MET A 1 84 ? 19.997 -4.526 -20.160 1.00 88.50 84 MET A O 1
ATOM 684 N N . SER A 1 85 ? 19.839 -6.611 -19.365 1.00 86.44 85 SER A N 1
ATOM 685 C CA . SER A 1 85 ? 19.328 -6.260 -18.032 1.00 86.44 85 SER A CA 1
ATOM 686 C C . SER A 1 85 ? 20.067 -5.097 -17.342 1.00 86.44 85 SER A C 1
ATOM 688 O O . SER A 1 85 ? 19.389 -4.179 -16.879 1.00 86.44 85 SER A O 1
ATOM 690 N N . PRO A 1 86 ? 21.417 -5.033 -17.293 1.00 85.81 86 PRO A N 1
ATOM 691 C CA . PRO A 1 86 ? 22.124 -3.893 -16.696 1.00 85.81 86 PRO A CA 1
ATOM 692 C C . PRO A 1 86 ? 21.920 -2.573 -17.457 1.00 85.81 86 PRO A C 1
ATOM 694 O O . PRO A 1 86 ? 21.878 -1.509 -16.838 1.00 85.81 86 PRO A O 1
ATOM 697 N N . VAL A 1 87 ? 21.740 -2.627 -18.779 1.00 88.31 87 VAL A N 1
ATOM 698 C CA . VAL A 1 87 ? 21.469 -1.444 -19.612 1.00 88.31 87 VAL A CA 1
ATOM 699 C C . VAL A 1 87 ? 20.026 -0.979 -19.426 1.00 88.31 87 VAL A C 1
ATOM 701 O O . VAL A 1 87 ? 19.777 0.211 -19.266 1.00 88.31 87 VAL A O 1
ATOM 704 N N . LEU A 1 88 ? 19.063 -1.900 -19.359 1.00 86.81 88 LEU A N 1
ATOM 705 C CA . LEU A 1 88 ? 17.676 -1.548 -19.041 1.00 86.81 88 LEU A CA 1
ATOM 706 C C . LEU A 1 88 ? 17.516 -1.112 -17.581 1.00 86.81 88 LEU A C 1
ATOM 708 O O . LEU A 1 88 ? 16.634 -0.318 -17.265 1.00 86.81 88 LEU A O 1
ATOM 712 N N . ALA A 1 89 ? 18.379 -1.572 -16.675 1.00 87.12 89 ALA A N 1
ATOM 713 C CA . ALA A 1 89 ? 18.308 -1.196 -15.272 1.00 87.12 89 ALA A CA 1
ATOM 714 C C . ALA A 1 89 ? 18.557 0.298 -15.027 1.00 87.12 89 ALA A C 1
ATOM 716 O O . ALA A 1 89 ? 18.013 0.836 -14.060 1.00 87.12 89 ALA A O 1
ATOM 717 N N . SER A 1 90 ? 19.329 0.961 -15.892 1.00 88.94 90 SER A N 1
ATOM 718 C CA . SER A 1 90 ? 19.555 2.409 -15.841 1.00 88.94 90 SER A CA 1
ATOM 719 C C . SER A 1 90 ? 18.443 3.218 -16.517 1.00 88.94 90 SER A C 1
ATOM 721 O O . SER A 1 90 ? 18.380 4.436 -16.339 1.00 88.94 90 SER A O 1
ATOM 723 N N . ALA A 1 91 ? 17.522 2.561 -17.232 1.00 91.31 91 ALA A N 1
ATOM 724 C CA . ALA A 1 91 ? 16.396 3.226 -17.863 1.00 91.31 91 ALA A CA 1
ATOM 725 C C . ALA A 1 91 ? 15.440 3.831 -16.811 1.00 91.31 91 ALA A C 1
ATOM 727 O O . ALA A 1 91 ? 15.185 3.226 -15.760 1.00 91.31 91 ALA A O 1
ATOM 728 N N . PRO A 1 92 ? 14.854 5.012 -17.089 1.00 89.94 92 PRO A N 1
ATOM 729 C CA . PRO A 1 92 ? 14.070 5.754 -16.101 1.00 89.94 92 PRO A CA 1
ATOM 730 C C . PRO A 1 92 ? 12.829 4.989 -15.619 1.00 89.94 92 PRO A C 1
ATOM 732 O O . PRO A 1 92 ? 12.499 5.046 -14.436 1.00 89.94 92 PRO A O 1
ATOM 735 N N . HIS A 1 93 ? 12.184 4.212 -16.495 1.00 88.44 93 HIS A N 1
ATOM 736 C CA . HIS A 1 93 ? 11.017 3.402 -16.137 1.00 88.44 93 HIS A CA 1
ATOM 737 C C . HIS A 1 93 ? 11.378 2.283 -15.142 1.00 88.44 93 HIS A C 1
ATOM 739 O O . HIS A 1 93 ? 10.726 2.145 -14.110 1.00 88.44 93 HIS A O 1
ATOM 745 N N . CYS A 1 94 ? 12.468 1.544 -15.379 1.00 89.94 94 CYS A N 1
ATOM 746 C CA . CYS A 1 94 ? 12.938 0.495 -14.471 1.00 89.94 94 CYS A CA 1
ATOM 747 C C . CYS A 1 94 ? 13.434 1.045 -13.133 1.00 89.94 94 CYS A C 1
ATOM 749 O O . CYS A 1 94 ? 13.305 0.379 -12.103 1.00 89.94 94 CYS A O 1
ATOM 751 N N . ARG A 1 95 ? 13.992 2.260 -13.127 1.00 92.06 95 ARG A N 1
ATOM 752 C CA . ARG A 1 95 ? 14.403 2.945 -11.898 1.00 92.06 95 ARG A CA 1
ATOM 753 C C . ARG A 1 95 ? 13.200 3.358 -11.050 1.00 92.06 95 ARG A C 1
ATOM 755 O O . ARG A 1 95 ? 13.217 3.129 -9.843 1.00 92.06 95 ARG A O 1
ATOM 762 N N . ALA A 1 96 ? 12.155 3.903 -11.674 1.00 90.94 96 ALA A N 1
ATOM 763 C CA . ALA A 1 96 ? 10.911 4.250 -10.991 1.00 90.94 96 ALA A CA 1
ATOM 764 C C . ALA A 1 96 ? 10.227 3.007 -10.405 1.00 90.94 96 ALA A C 1
ATOM 766 O O . ALA A 1 96 ? 9.883 2.994 -9.226 1.00 90.94 96 ALA A O 1
ATOM 767 N N . ILE A 1 97 ? 10.112 1.935 -11.194 1.00 92.12 97 ILE A N 1
ATOM 768 C CA . ILE A 1 97 ? 9.535 0.663 -10.744 1.00 92.12 97 ILE A CA 1
ATOM 769 C C . ILE A 1 97 ? 10.319 0.109 -9.545 1.00 92.12 97 ILE A C 1
ATOM 771 O O . ILE A 1 97 ? 9.718 -0.195 -8.520 1.00 92.12 97 ILE A O 1
ATOM 775 N N . ARG A 1 98 ? 11.658 0.065 -9.604 1.00 91.94 98 ARG A N 1
ATOM 776 C CA . ARG A 1 98 ? 12.483 -0.375 -8.461 1.00 91.94 98 ARG A CA 1
ATOM 777 C C . ARG A 1 98 ? 12.272 0.465 -7.203 1.00 91.94 98 ARG A C 1
ATOM 779 O O . ARG A 1 98 ? 12.245 -0.092 -6.108 1.00 91.94 98 ARG A O 1
ATOM 786 N N . TRP A 1 99 ? 12.128 1.781 -7.346 1.00 94.06 99 TRP A N 1
ATOM 787 C CA . TRP A 1 99 ? 11.823 2.653 -6.214 1.00 94.06 99 TRP A CA 1
ATOM 788 C C . TRP A 1 99 ? 10.464 2.300 -5.594 1.00 94.06 99 TRP A C 1
ATOM 790 O O . TRP A 1 99 ? 10.391 2.109 -4.382 1.00 94.06 99 TRP A O 1
ATOM 800 N N . VAL A 1 100 ? 9.426 2.108 -6.419 1.00 93.69 100 VAL A N 1
ATOM 801 C CA . VAL A 1 100 ? 8.093 1.689 -5.952 1.00 93.69 100 VAL A CA 1
ATOM 802 C C . VAL A 1 100 ? 8.144 0.334 -5.248 1.00 93.69 100 VAL A C 1
ATOM 804 O O . VAL A 1 100 ? 7.534 0.198 -4.192 1.00 93.69 100 VAL A O 1
ATOM 807 N N . LEU A 1 101 ? 8.888 -0.651 -5.765 1.00 93.88 101 LEU A N 1
ATOM 808 C CA . LEU A 1 101 ? 9.030 -1.947 -5.091 1.00 93.88 101 LEU A CA 1
ATOM 809 C C . LEU A 1 101 ? 9.670 -1.799 -3.706 1.00 93.88 101 LEU A C 1
ATOM 811 O O . LEU A 1 101 ? 9.144 -2.349 -2.741 1.00 93.88 101 LEU A O 1
ATOM 815 N N . ASN A 1 102 ? 10.775 -1.055 -3.598 1.00 94.88 102 ASN A N 1
ATOM 816 C CA . ASN A 1 102 ? 11.506 -0.916 -2.338 1.00 94.88 102 ASN A CA 1
ATOM 817 C C . ASN A 1 102 ? 10.721 -0.099 -1.300 1.00 94.88 102 ASN A C 1
ATOM 819 O O . ASN A 1 102 ? 10.590 -0.511 -0.151 1.00 94.88 102 ASN A O 1
ATOM 823 N N . SER A 1 103 ? 10.157 1.041 -1.702 1.00 93.62 103 SER A N 1
ATOM 824 C CA . SER A 1 103 ? 9.333 1.872 -0.816 1.00 93.62 103 SER A CA 1
ATOM 825 C C . SER A 1 103 ? 7.993 1.214 -0.478 1.00 93.62 103 SER A C 1
ATOM 827 O O . SER A 1 103 ? 7.514 1.330 0.651 1.00 93.62 103 SER A O 1
ATOM 829 N N . GLY A 1 104 ? 7.403 0.485 -1.427 1.00 91.88 104 GLY A N 1
ATOM 830 C CA . GLY A 1 104 ? 6.183 -0.287 -1.214 1.00 91.88 104 GLY A CA 1
ATOM 831 C C . GLY A 1 104 ? 6.395 -1.428 -0.225 1.00 91.88 104 GLY A C 1
ATOM 832 O O . GLY A 1 104 ? 5.602 -1.564 0.699 1.00 91.88 104 GLY A O 1
ATOM 833 N N . ALA A 1 105 ? 7.496 -2.178 -0.347 1.00 93.19 105 ALA A N 1
ATOM 834 C CA . ALA A 1 105 ? 7.848 -3.230 0.607 1.00 93.19 105 ALA A CA 1
ATOM 835 C C . ALA A 1 105 ? 8.003 -2.672 2.030 1.00 93.19 105 ALA A C 1
ATOM 837 O O . ALA A 1 105 ? 7.344 -3.156 2.942 1.00 93.19 105 ALA A O 1
ATOM 838 N N . GLN A 1 106 ? 8.749 -1.573 2.203 1.00 93.69 106 GLN A N 1
ATOM 839 C CA . GLN A 1 106 ? 8.887 -0.923 3.515 1.00 93.69 106 GLN A CA 1
ATOM 840 C C . GLN A 1 106 ? 7.541 -0.467 4.101 1.00 93.69 106 GLN A C 1
ATOM 842 O O . GLN A 1 106 ? 7.308 -0.586 5.303 1.00 93.69 106 GLN A O 1
ATOM 847 N N . SER A 1 107 ? 6.639 0.041 3.258 1.00 91.88 107 SER A N 1
ATOM 848 C CA . SER A 1 107 ? 5.308 0.483 3.693 1.00 91.88 107 SER A CA 1
ATOM 849 C C . SER A 1 107 ? 4.427 -0.693 4.133 1.00 91.88 107 SER A C 1
ATOM 851 O O . SER A 1 107 ? 3.692 -0.582 5.117 1.00 91.88 107 SER A O 1
ATOM 853 N N . ILE A 1 108 ? 4.514 -1.822 3.424 1.00 91.38 108 ILE A N 1
ATOM 854 C CA . ILE A 1 108 ? 3.804 -3.063 3.752 1.00 91.38 108 ILE A CA 1
ATOM 855 C C . ILE A 1 108 ? 4.372 -3.676 5.039 1.00 91.38 108 ILE A C 1
ATOM 857 O O . ILE A 1 108 ? 3.600 -4.049 5.922 1.00 91.38 108 ILE A O 1
ATOM 861 N N . ASP A 1 109 ? 5.694 -3.714 5.196 1.00 93.19 109 ASP A N 1
ATOM 862 C CA . ASP A 1 109 ? 6.349 -4.217 6.408 1.00 93.19 109 ASP A CA 1
ATOM 863 C C . ASP A 1 109 ? 5.918 -3.417 7.641 1.00 93.19 109 ASP A C 1
ATOM 865 O O . ASP A 1 109 ? 5.526 -3.994 8.656 1.00 93.19 109 ASP A O 1
ATOM 869 N N . ALA A 1 110 ? 5.897 -2.085 7.541 1.00 90.69 110 ALA A N 1
ATOM 870 C CA . ALA A 1 110 ? 5.417 -1.224 8.618 1.00 90.69 110 ALA A CA 1
ATOM 871 C C . ALA A 1 110 ? 3.958 -1.535 9.008 1.00 90.69 110 ALA A C 1
ATOM 873 O O . ALA A 1 110 ? 3.635 -1.569 10.198 1.00 90.69 110 ALA A O 1
ATOM 874 N N . MET A 1 111 ? 3.086 -1.818 8.031 1.00 88.31 111 MET A N 1
ATOM 875 C CA . MET A 1 111 ? 1.698 -2.228 8.285 1.00 88.31 111 MET A CA 1
ATOM 876 C C . MET A 1 111 ? 1.641 -3.535 9.085 1.00 88.31 111 MET A C 1
ATOM 878 O O . MET A 1 111 ? 0.950 -3.613 10.106 1.00 88.31 111 MET A O 1
ATOM 882 N N . TRP A 1 112 ? 2.388 -4.552 8.652 1.00 89.62 112 TRP A N 1
ATOM 883 C CA . TRP A 1 112 ? 2.425 -5.849 9.325 1.00 89.62 112 TRP A CA 1
ATOM 884 C C . TRP A 1 112 ? 3.049 -5.775 10.717 1.00 89.62 112 TRP A C 1
ATOM 886 O O . TRP A 1 112 ? 2.583 -6.472 11.615 1.00 89.62 112 TRP A O 1
ATOM 896 N N . ILE A 1 113 ? 4.031 -4.898 10.940 1.00 92.06 113 ILE A N 1
ATOM 897 C CA . ILE A 1 113 ? 4.615 -4.669 12.269 1.00 92.06 113 ILE A CA 1
ATOM 898 C C . ILE A 1 113 ? 3.583 -4.064 13.225 1.00 92.06 113 ILE A C 1
ATOM 900 O O . ILE A 1 113 ? 3.474 -4.520 14.364 1.00 92.06 113 ILE A O 1
ATOM 904 N N . VAL A 1 114 ? 2.797 -3.073 12.790 1.00 89.25 114 VAL A N 1
ATOM 905 C CA . VAL A 1 114 ? 1.745 -2.472 13.631 1.00 89.25 114 VAL A CA 1
ATOM 906 C C . VAL A 1 114 ? 0.671 -3.507 13.971 1.00 89.25 114 VAL A C 1
ATOM 908 O O . VAL A 1 114 ? 0.303 -3.650 15.140 1.00 89.25 114 VAL A O 1
ATOM 911 N N . LEU A 1 115 ? 0.216 -4.275 12.977 1.00 88.00 115 LEU A N 1
ATOM 912 C CA . LEU A 1 115 ? -0.760 -5.348 13.186 1.00 88.00 115 LEU A CA 1
ATOM 913 C C . LEU A 1 115 ? -0.212 -6.442 14.110 1.00 88.00 115 LEU A C 1
ATOM 915 O O . LEU A 1 115 ? -0.885 -6.835 15.061 1.00 88.00 115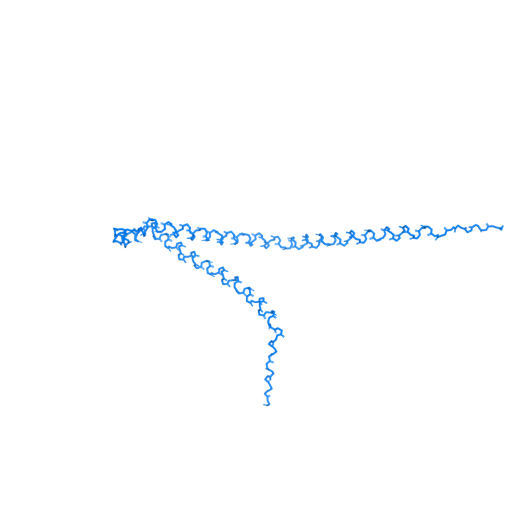 LEU A O 1
ATOM 919 N N . GLY A 1 116 ? 1.023 -6.888 13.886 1.00 89.75 116 GLY A N 1
ATOM 920 C CA . GLY A 1 116 ? 1.698 -7.876 14.725 1.00 89.75 116 GLY A CA 1
ATOM 921 C C . GLY A 1 116 ? 1.863 -7.390 16.164 1.00 89.75 116 GLY A C 1
ATOM 922 O O . GLY A 1 116 ? 1.535 -8.114 17.099 1.00 89.75 116 GLY A O 1
ATOM 923 N N . THR A 1 117 ? 2.269 -6.134 16.355 1.00 91.81 117 THR A N 1
ATOM 924 C CA . THR A 1 117 ? 2.394 -5.512 17.683 1.00 91.81 117 THR A CA 1
ATOM 925 C C . THR A 1 117 ? 1.048 -5.466 18.406 1.00 91.81 117 THR A C 1
ATOM 927 O O . THR A 1 117 ? 0.970 -5.782 19.597 1.00 91.81 117 THR A O 1
ATOM 930 N N . TRP A 1 118 ? -0.031 -5.127 17.695 1.00 89.94 118 TRP A N 1
ATOM 931 C CA . TRP A 1 118 ? -1.383 -5.124 18.255 1.00 89.94 118 TRP A CA 1
ATOM 932 C C . TRP A 1 118 ? -1.837 -6.530 18.674 1.00 89.94 118 TRP A C 1
ATOM 934 O O . TRP A 1 118 ? -2.330 -6.707 19.792 1.00 89.94 118 TRP A O 1
ATOM 944 N N . VAL A 1 119 ? -1.607 -7.542 17.829 1.00 89.50 119 VAL A N 1
ATOM 945 C CA . VAL A 1 119 ? -1.931 -8.946 18.140 1.00 89.50 119 VAL A CA 1
ATOM 946 C C . VAL A 1 119 ? -1.121 -9.439 19.341 1.00 89.50 119 VAL A C 1
ATOM 948 O O . VAL A 1 119 ? -1.698 -9.964 20.294 1.00 89.50 119 VAL A O 1
ATOM 951 N N . CYS A 1 120 ? 0.195 -9.211 19.350 1.00 89.88 120 CYS A N 1
ATOM 952 C CA . CYS A 1 120 ? 1.071 -9.583 20.461 1.00 89.88 120 CYS A CA 1
ATOM 953 C C . CYS A 1 120 ? 0.658 -8.901 21.769 1.00 89.88 120 CYS A C 1
ATOM 955 O O . CYS A 1 120 ? 0.671 -9.545 22.813 1.00 89.88 120 CYS A O 1
ATOM 957 N N . SER A 1 121 ? 0.221 -7.639 21.726 1.00 88.44 121 SER A N 1
ATOM 958 C CA . SER A 1 121 ? -0.279 -6.931 22.912 1.00 88.44 121 SER A CA 1
ATOM 959 C C . SER A 1 121 ? -1.523 -7.604 23.499 1.00 88.44 121 SER A C 1
ATOM 961 O O . SER A 1 121 ? -1.657 -7.712 24.715 1.00 88.44 121 SER A O 1
ATOM 963 N N . LYS A 1 122 ? -2.435 -8.099 22.655 1.00 86.31 122 LYS A N 1
ATOM 964 C CA . LYS A 1 122 ? -3.623 -8.831 23.119 1.00 86.31 122 LYS A CA 1
ATOM 965 C C . LYS A 1 122 ? -3.275 -10.216 23.649 1.00 86.31 122 LYS A C 1
ATOM 967 O O . LYS A 1 122 ? -3.773 -10.591 24.706 1.00 86.31 122 LYS A O 1
ATOM 972 N N . LEU A 1 123 ? -2.385 -10.937 22.975 1.00 85.44 123 LEU A N 1
ATOM 973 C CA . LEU A 1 123 ? -1.917 -12.246 23.432 1.00 85.44 123 LEU A CA 1
ATOM 974 C C . LEU A 1 123 ? -1.149 -12.153 24.759 1.00 85.44 123 LEU A C 1
ATOM 976 O O . LEU A 1 123 ? -1.378 -12.969 25.646 1.00 85.44 123 LEU A O 1
ATOM 980 N N . ALA A 1 124 ? -0.303 -11.137 24.937 1.00 78.38 124 ALA A N 1
ATOM 981 C CA . ALA A 1 124 ? 0.435 -10.909 26.178 1.00 78.38 124 ALA A CA 1
ATOM 982 C C . ALA A 1 124 ? -0.484 -10.536 27.351 1.00 78.38 124 ALA A C 1
ATOM 984 O O . ALA A 1 124 ? -0.236 -10.962 28.472 1.00 78.38 124 ALA A O 1
ATOM 985 N N . LEU A 1 125 ? -1.570 -9.794 27.110 1.00 67.50 125 LEU A N 1
ATOM 986 C CA . LEU A 1 125 ? -2.566 -9.497 28.148 1.00 67.50 125 LEU A CA 1
ATOM 987 C C . LEU A 1 125 ? -3.402 -10.725 28.531 1.00 67.50 125 LEU A C 1
ATOM 989 O O . LEU A 1 125 ? -3.778 -10.860 29.690 1.00 67.50 125 LEU A O 1
ATOM 993 N N . ILE A 1 126 ? -3.659 -11.632 27.586 1.00 65.56 126 ILE A N 1
ATOM 994 C CA . ILE A 1 126 ? -4.364 -12.897 27.845 1.00 65.56 126 ILE A CA 1
ATOM 995 C C . ILE A 1 126 ? -3.440 -13.908 28.554 1.00 65.56 126 ILE A C 1
ATOM 997 O O . ILE A 1 126 ? -3.886 -14.623 29.445 1.00 65.56 126 ILE A O 1
ATOM 1001 N N . GLY A 1 127 ? -2.148 -13.952 28.206 1.00 60.94 127 GLY A N 1
ATOM 1002 C CA . GLY A 1 127 ? -1.144 -14.816 28.848 1.00 60.94 127 GLY A CA 1
ATOM 1003 C C . GLY A 1 127 ? -0.530 -14.250 30.138 1.00 60.94 127 GLY A C 1
ATOM 1004 O O . GLY A 1 127 ? 0.052 -14.990 30.931 1.00 60.94 127 GLY A O 1
ATOM 1005 N N . GLY A 1 128 ? -0.672 -12.944 30.380 1.00 56.22 128 GLY A N 1
ATOM 1006 C CA . GLY A 1 128 ? -0.112 -12.230 31.531 1.00 56.22 128 GLY A CA 1
ATOM 1007 C C . GLY A 1 128 ? -0.793 -12.538 32.865 1.00 56.22 128 GLY A C 1
ATOM 1008 O O . GLY A 1 128 ? -0.240 -12.217 33.911 1.00 56.22 128 GLY A O 1
ATOM 1009 N N . SER A 1 129 ? -1.943 -13.220 32.865 1.00 54.47 129 SER A N 1
ATOM 1010 C CA . SER A 1 129 ? -2.559 -13.725 34.100 1.00 54.47 129 SER A CA 1
ATOM 1011 C C . SER A 1 129 ? -1.786 -14.888 34.740 1.00 54.47 129 SER A C 1
ATOM 1013 O O . SER A 1 129 ? -2.098 -15.262 35.867 1.00 54.47 129 SER A O 1
ATOM 1015 N N . SER A 1 130 ? -0.782 -15.462 34.061 1.00 54.41 130 SER A N 1
ATOM 1016 C CA . SER A 1 130 ? 0.000 -16.597 34.581 1.00 54.41 130 SER A CA 1
ATOM 1017 C C . SER A 1 130 ? 1.459 -16.275 34.910 1.00 54.41 130 SER A C 1
ATOM 1019 O O . SER A 1 130 ? 2.123 -17.100 35.533 1.00 54.41 130 SER A O 1
ATOM 1021 N N . ILE A 1 131 ? 1.968 -15.087 34.568 1.00 59.06 131 ILE A N 1
ATOM 1022 C CA . ILE A 1 131 ? 3.321 -14.662 34.960 1.00 59.06 131 ILE A CA 1
ATOM 1023 C C . ILE A 1 131 ? 3.189 -13.795 36.212 1.00 59.06 131 ILE A C 1
ATOM 1025 O O . ILE A 1 131 ? 3.366 -12.579 36.193 1.00 59.06 131 ILE A O 1
ATOM 1029 N N . ALA A 1 132 ? 2.828 -14.443 37.321 1.00 52.53 132 ALA A N 1
ATOM 1030 C CA . ALA A 1 132 ? 3.112 -13.902 38.638 1.00 52.53 132 ALA A CA 1
ATOM 1031 C C . ALA A 1 132 ? 4.628 -13.678 38.711 1.00 52.53 132 ALA A C 1
ATOM 1033 O O . ALA A 1 132 ? 5.414 -14.620 38.597 1.00 52.53 132 ALA A O 1
ATOM 1034 N N . ALA A 1 133 ? 5.026 -12.413 38.815 1.00 56.75 133 ALA A N 1
ATOM 1035 C CA . ALA A 1 133 ? 6.409 -12.022 39.013 1.00 56.75 133 ALA A CA 1
ATOM 1036 C C . ALA A 1 133 ? 7.001 -12.808 40.197 1.00 56.75 133 ALA A C 1
ATOM 1038 O O . ALA A 1 133 ? 6.353 -12.884 41.247 1.00 56.75 133 ALA A O 1
ATOM 1039 N N . PRO A 1 134 ? 8.212 -13.384 40.079 1.00 53.28 134 PRO A N 1
ATOM 1040 C CA . PRO A 1 134 ? 8.897 -13.893 41.251 1.00 53.28 134 PRO A CA 1
ATOM 1041 C C . PRO A 1 134 ? 9.163 -12.705 42.175 1.00 53.28 134 PRO A C 1
ATOM 1043 O O . PRO A 1 134 ? 9.847 -11.751 41.805 1.00 53.28 134 PRO A O 1
ATOM 1046 N N . ALA A 1 135 ? 8.573 -12.755 43.366 1.00 52.34 135 ALA A N 1
ATOM 1047 C CA . ALA A 1 135 ? 8.877 -11.844 44.450 1.00 52.34 135 ALA A CA 1
ATOM 1048 C C . ALA A 1 135 ? 10.378 -11.944 44.749 1.00 52.34 135 ALA A C 1
ATOM 1050 O O . ALA A 1 135 ? 10.836 -12.900 45.372 1.00 52.34 135 ALA A O 1
ATOM 1051 N N . THR A 1 136 ? 11.158 -10.967 44.295 1.00 58.88 136 THR A N 1
ATOM 1052 C CA . THR A 1 136 ? 12.519 -10.766 44.783 1.00 58.88 136 THR A CA 1
ATOM 1053 C C . THR A 1 136 ? 12.408 -10.216 46.201 1.00 58.88 136 THR A C 1
ATOM 1055 O O . THR A 1 136 ? 12.270 -9.011 46.403 1.00 58.88 136 THR A O 1
ATOM 1058 N N . GLN A 1 137 ? 12.385 -11.121 47.180 1.00 53.41 137 GLN A N 1
ATOM 1059 C CA . GLN A 1 137 ? 12.758 -10.823 48.558 1.00 53.41 137 GLN A CA 1
ATOM 1060 C 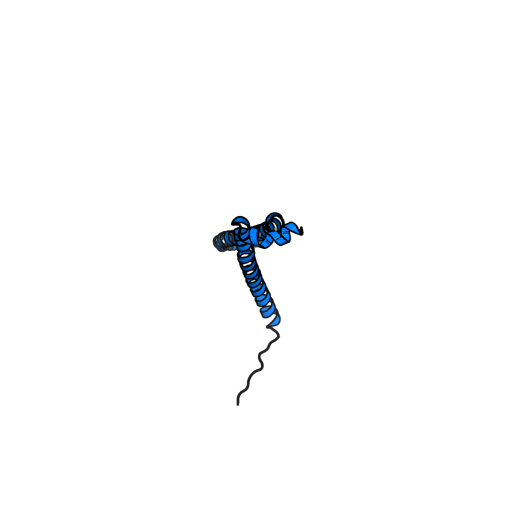C . GLN A 1 137 ? 14.268 -10.542 48.533 1.00 53.41 137 GLN A C 1
ATOM 1062 O O . GLN A 1 137 ? 15.047 -11.434 48.204 1.00 53.41 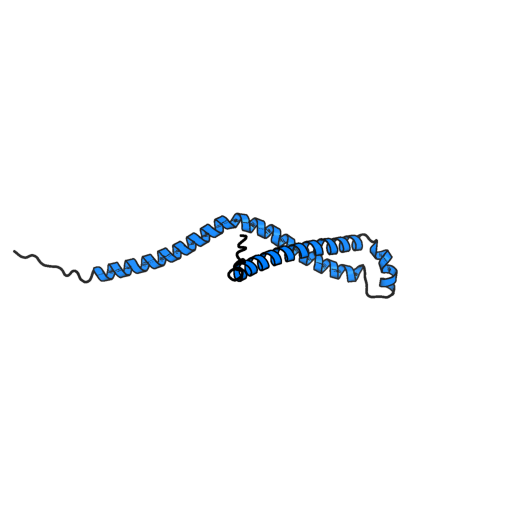137 GLN A O 1
ATOM 1067 N N . VAL A 1 138 ? 14.673 -9.301 48.791 1.00 58.62 138 VAL A N 1
ATOM 1068 C CA . VAL A 1 138 ? 16.068 -8.963 49.098 1.00 58.62 138 VAL A CA 1
ATOM 1069 C C . VAL A 1 138 ? 16.078 -8.606 50.578 1.00 58.62 138 VAL A C 1
ATOM 1071 O O . VAL A 1 138 ? 15.445 -7.624 50.968 1.00 58.62 138 VAL A O 1
ATOM 1074 N N . GLU A 1 139 ? 16.690 -9.491 51.365 1.00 49.44 139 GLU A N 1
ATOM 1075 C CA . GLU A 1 139 ? 17.028 -9.308 52.783 1.00 49.44 139 GLU A CA 1
ATOM 1076 C C . GLU A 1 139 ? 18.098 -8.226 52.978 1.00 49.44 139 GLU A C 1
ATOM 1078 O O . GLU A 1 139 ? 18.960 -8.068 52.079 1.00 49.44 139 GLU A O 1
#

Sequence (139 aa):
MTTRRMPRAHVRDQEEESVEDNVRDDDFLAGENKFKAAFNVAKPYLVAVNSIAGLYILWMVLHFVSANLYVYYCAHMSVFGFLMSPVLASAPHCRAIRWVLNSGAQSIDAMWIVLGTWVCSKLALIGGSSIAAPATQVE

pLDDT: mean 76.31, std 14.78, range [45.12, 94.88]

Secondary structure (DSSP, 8-state):
----PPP-SHHHHHHHHHHHHHHHHHHHHHHHHHHHHHHHHHHHHHHHHHHHHHHHHHHHHHHHHHHHHHHHHTS-SSHHHHHHHHHHHTSHHHHHHHHHHHHHHHHHHHHHHHHHHHHHHHHHHHHTTS---------

Radius of gyration: 33.97 Å; chains: 1; bounding box: 100×28×79 Å